Protein AF-A0AAD6HE87-F1 (afdb_monomer)

Secondary structure (DSSP, 8-state):
--SSSSTTTT----------B-TTS-B--STT-EEE--BTTB--EEE-TT-SBPTT-BGGG-SBPPEE-TTSPEEEEEEEE-TTS-EEEEEEEEE--EESSS-TT-TTTS---EETTEE--S-S--GGGTS--

pLDDT: mean 72.86, std 18.5, range [28.83, 95.94]

Radius of gyration: 19.54 Å; Cα contacts (8 Å, |Δi|>4): 268; chains: 1; bounding box: 34×71×53 Å

Structure (mmCIF, N/CA/C/O backbone):
data_AF-A0AAD6HE87-F1
#
_entry.id   AF-A0AAD6HE87-F1
#
loop_
_atom_site.group_PDB
_atom_site.id
_atom_site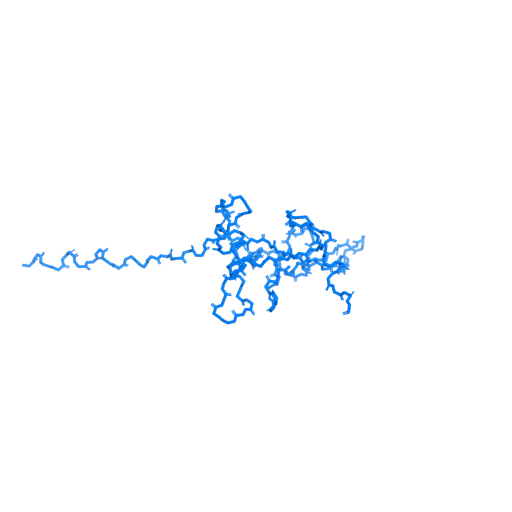.type_symbol
_atom_site.label_atom_id
_atom_site.label_alt_id
_atom_site.label_comp_id
_atom_site.label_asym_id
_atom_site.label_entity_id
_atom_site.label_seq_id
_atom_site.pdbx_PDB_ins_code
_atom_site.Cartn_x
_atom_site.Cartn_y
_atom_site.Cartn_z
_atom_site.occupancy
_atom_site.B_iso_or_equiv
_atom_site.auth_seq_id
_atom_site.auth_comp_id
_atom_site.auth_asym_id
_atom_site.auth_atom_id
_atom_site.pdbx_PDB_model_num
ATOM 1 N N . MET A 1 1 ? -10.270 -49.268 27.286 1.00 53.41 1 MET A N 1
ATOM 2 C CA . MET A 1 1 ? -9.331 -48.767 26.256 1.00 53.41 1 MET A CA 1
ATOM 3 C C . MET A 1 1 ? -10.066 -47.960 25.169 1.00 53.41 1 MET A C 1
ATOM 5 O O . MET A 1 1 ? -9.792 -48.133 23.995 1.00 53.41 1 MET A O 1
ATOM 9 N N . PHE A 1 2 ? -11.006 -47.082 25.554 1.00 51.22 2 PHE A N 1
ATOM 10 C CA . PHE A 1 2 ? -11.860 -46.299 24.632 1.00 51.22 2 PHE A CA 1
ATOM 11 C C . PHE A 1 2 ? -11.914 -44.797 24.983 1.00 51.22 2 PHE A C 1
ATOM 13 O O . PHE A 1 2 ? -12.639 -44.040 24.355 1.00 51.22 2 PHE A O 1
ATOM 20 N N . ALA A 1 3 ? -11.148 -44.349 25.985 1.00 52.16 3 ALA A N 1
ATOM 21 C CA . ALA A 1 3 ? -11.187 -42.964 26.465 1.00 52.16 3 ALA A CA 1
ATOM 22 C C . ALA A 1 3 ? -10.205 -42.022 25.737 1.00 52.16 3 ALA A C 1
ATOM 24 O O . ALA A 1 3 ? -10.271 -40.813 25.920 1.00 52.16 3 ALA A O 1
ATOM 25 N N . LEU A 1 4 ? -9.298 -42.556 24.909 1.00 51.91 4 LEU A N 1
ATOM 26 C CA . LEU A 1 4 ? -8.223 -41.776 24.275 1.00 51.91 4 LEU A CA 1
ATOM 27 C C . LEU A 1 4 ? -8.584 -41.202 22.894 1.00 51.91 4 LEU A C 1
ATOM 29 O O . LEU A 1 4 ? -7.866 -40.345 22.397 1.00 51.91 4 LEU A O 1
ATOM 33 N N . LEU A 1 5 ? -9.693 -41.632 22.282 1.00 51.06 5 LEU A N 1
ATOM 34 C CA . LEU A 1 5 ? -10.089 -41.207 20.929 1.00 51.06 5 LEU A CA 1
ATOM 35 C C . LEU A 1 5 ? -10.904 -39.904 20.890 1.00 51.06 5 LEU A C 1
ATOM 37 O O . LEU A 1 5 ? -11.066 -39.320 19.824 1.00 51.06 5 LEU A O 1
ATOM 41 N N . VAL A 1 6 ? -11.405 -39.428 22.033 1.00 54.53 6 VAL A N 1
ATOM 42 C CA . VAL A 1 6 ? -12.276 -38.237 22.089 1.00 54.53 6 VAL A CA 1
ATOM 43 C C . VAL A 1 6 ? -11.470 -36.936 22.246 1.00 54.53 6 VAL A C 1
ATOM 45 O O . VAL A 1 6 ? -11.971 -35.856 21.954 1.00 54.53 6 VAL A O 1
ATOM 48 N N . LEU A 1 7 ? -10.195 -37.017 22.650 1.00 50.62 7 LEU A N 1
ATOM 49 C CA . LEU A 1 7 ? -9.374 -35.835 22.954 1.00 50.62 7 LEU A CA 1
ATOM 50 C C . LEU A 1 7 ? -8.669 -35.224 21.724 1.00 50.62 7 LEU A C 1
ATOM 52 O O . LEU A 1 7 ? -8.056 -34.167 21.828 1.00 50.62 7 LEU A O 1
ATOM 56 N N . SER A 1 8 ? -8.753 -35.856 20.551 1.00 55.97 8 SER A N 1
ATOM 57 C CA . SER A 1 8 ? -8.013 -35.428 19.350 1.00 55.97 8 SER A CA 1
ATOM 58 C C . SER A 1 8 ? -8.726 -34.360 18.509 1.00 55.97 8 SER A C 1
ATOM 60 O O . SER A 1 8 ? -8.119 -33.801 17.603 1.00 55.97 8 SER A O 1
ATOM 62 N N . VAL A 1 9 ? -10.002 -34.061 18.783 1.00 56.38 9 VAL A N 1
ATOM 63 C CA . VAL A 1 9 ? -10.840 -33.199 17.919 1.00 56.38 9 VAL A CA 1
ATOM 64 C C . VAL A 1 9 ? -10.784 -31.709 18.311 1.00 56.38 9 VAL A C 1
ATOM 66 O O . VAL A 1 9 ? -11.269 -30.859 17.574 1.00 56.38 9 VAL A O 1
ATOM 69 N N . LEU A 1 10 ? -10.144 -31.346 19.430 1.00 56.41 10 LEU A N 1
ATOM 70 C CA . LEU A 1 10 ? -10.141 -29.965 19.953 1.00 56.41 10 LEU A CA 1
ATOM 71 C C . LEU A 1 10 ? -8.907 -29.119 19.581 1.00 56.41 10 LEU A C 1
ATOM 73 O O . LEU A 1 10 ? -8.773 -27.997 20.060 1.00 56.41 10 LEU A O 1
ATOM 77 N N . LEU A 1 11 ? -8.020 -29.609 18.711 1.00 56.56 11 LEU A N 1
ATOM 78 C CA . LEU A 1 11 ? -6.821 -28.880 18.267 1.00 56.56 11 LEU A CA 1
ATOM 79 C C . LEU A 1 11 ? -6.923 -28.425 16.806 1.00 56.56 11 LEU A C 1
ATOM 81 O O . LEU A 1 11 ? -5.957 -28.518 16.053 1.00 56.56 11 LEU A O 1
ATOM 85 N N . PHE A 1 12 ? -8.081 -27.913 16.390 1.00 56.00 12 PHE A N 1
ATOM 86 C CA . PHE A 1 12 ? -8.126 -27.070 15.198 1.00 56.00 12 PHE A CA 1
ATOM 87 C C . PHE A 1 12 ? -7.726 -25.660 15.632 1.00 56.00 12 PHE A C 1
ATOM 89 O O . PHE A 1 12 ? -8.543 -24.985 16.263 1.00 56.00 12 PHE A O 1
ATOM 96 N N . PRO A 1 13 ? -6.491 -25.188 15.357 1.00 53.78 13 PRO A N 1
ATOM 97 C CA . PRO A 1 13 ? -6.191 -23.782 15.549 1.00 53.78 13 PRO A CA 1
ATOM 98 C C . PRO A 1 13 ? -7.186 -23.014 14.684 1.00 53.78 13 PRO A C 1
ATOM 100 O O . PRO A 1 13 ? -7.183 -23.160 13.459 1.00 53.78 13 PRO A O 1
ATOM 103 N N . ALA A 1 14 ? -8.068 -22.242 15.323 1.00 53.06 14 ALA A N 1
ATOM 104 C CA . ALA A 1 14 ? -8.883 -21.268 14.627 1.00 53.06 14 ALA A CA 1
ATOM 105 C C . ALA A 1 14 ? -7.897 -20.368 13.888 1.00 53.06 14 ALA A C 1
ATOM 107 O O . ALA A 1 14 ? -7.201 -19.552 14.498 1.00 53.06 14 ALA A O 1
ATOM 108 N N . ARG A 1 15 ? -7.754 -20.581 12.578 1.00 47.34 15 ARG A N 1
ATOM 109 C CA . ARG A 1 15 ? -7.004 -19.662 11.742 1.00 47.34 15 ARG A CA 1
ATOM 110 C C . ARG A 1 15 ? -7.827 -18.389 11.761 1.00 47.34 15 ARG A C 1
ATOM 112 O O . ARG A 1 15 ? -8.787 -18.266 11.011 1.00 47.34 15 ARG A O 1
ATOM 119 N N . ILE A 1 16 ? -7.475 -17.466 12.654 1.00 52.81 16 ILE A N 1
ATOM 120 C CA . ILE A 1 16 ? -7.888 -16.074 12.548 1.00 52.81 16 ILE A CA 1
ATOM 121 C C . ILE A 1 16 ? -7.154 -15.557 11.312 1.00 52.81 16 ILE A C 1
ATOM 123 O O . ILE A 1 16 ? -6.098 -14.931 11.395 1.00 52.81 16 ILE A O 1
ATOM 127 N N . LEU A 1 17 ? -7.670 -15.915 10.136 1.00 56.16 17 LEU A N 1
ATOM 128 C CA . LEU A 1 17 ? -7.401 -15.191 8.916 1.00 56.16 17 LEU A CA 1
ATOM 129 C C . LEU A 1 17 ? -8.005 -13.823 9.166 1.00 56.16 17 LEU A C 1
ATOM 131 O O . LEU A 1 17 ? -9.210 -13.623 9.102 1.00 56.16 17 LEU A O 1
ATOM 135 N N . ALA A 1 18 ? -7.134 -12.933 9.610 1.00 60.28 18 ALA A N 1
ATOM 136 C CA . ALA A 1 18 ? -7.089 -11.560 9.180 1.00 60.28 18 ALA A CA 1
ATOM 137 C C . ALA A 1 18 ? -7.920 -11.283 7.921 1.00 60.28 18 ALA A C 1
ATOM 139 O O . ALA A 1 18 ? -7.391 -11.336 6.813 1.00 60.28 18 ALA A O 1
ATOM 140 N N . ALA A 1 19 ? -9.213 -11.032 8.091 1.00 79.31 19 ALA A N 1
ATOM 141 C CA . ALA A 1 19 ? -10.065 -10.618 6.998 1.00 79.31 19 ALA A CA 1
ATOM 142 C C . ALA A 1 19 ? -9.832 -9.123 6.794 1.00 79.31 19 ALA A C 1
ATOM 144 O O . ALA A 1 19 ? -9.941 -8.332 7.730 1.00 79.31 19 ALA A O 1
ATOM 145 N N . CYS A 1 20 ? -9.453 -8.759 5.579 1.00 87.19 20 CYS A N 1
ATOM 146 C CA . CYS A 1 20 ? -9.508 -7.380 5.132 1.00 87.19 20 CYS A CA 1
ATOM 147 C C . CYS A 1 20 ? -10.926 -7.127 4.620 1.00 87.19 20 CYS A C 1
ATOM 149 O O . CYS A 1 20 ? -11.561 -8.049 4.114 1.00 87.19 20 CYS A O 1
ATOM 151 N N . TYR A 1 21 ? -11.434 -5.912 4.757 1.00 87.19 21 TYR A N 1
ATOM 152 C CA . TYR A 1 21 ? -12.809 -5.573 4.423 1.00 87.19 21 TYR A CA 1
ATOM 153 C C . TYR A 1 21 ? -12.859 -4.368 3.501 1.00 87.19 21 TYR A C 1
ATOM 155 O O . TYR A 1 21 ? -12.174 -3.374 3.744 1.00 87.19 21 TYR A O 1
ATOM 163 N N . ASN A 1 22 ? -13.734 -4.465 2.504 1.00 85.19 22 ASN A N 1
ATOM 164 C CA . ASN A 1 22 ? -14.109 -3.412 1.572 1.00 85.19 22 ASN A CA 1
ATOM 165 C C . ASN A 1 22 ? -14.940 -2.309 2.240 1.00 85.19 22 ASN A C 1
ATOM 167 O O . ASN A 1 22 ? -15.564 -2.562 3.270 1.00 85.19 22 ASN A O 1
ATOM 171 N N . PRO A 1 23 ? -15.031 -1.105 1.633 1.00 80.69 23 PRO A N 1
ATOM 172 C CA . PRO A 1 23 ? -15.812 0.019 2.167 1.00 80.69 23 PRO A CA 1
ATOM 173 C C . PRO A 1 23 ? -17.297 -0.246 2.410 1.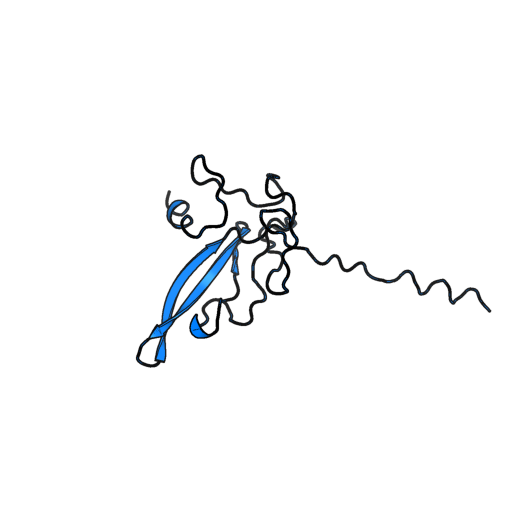00 80.69 23 PRO A C 1
ATOM 175 O O . PRO A 1 23 ? -17.946 0.508 3.128 1.00 80.69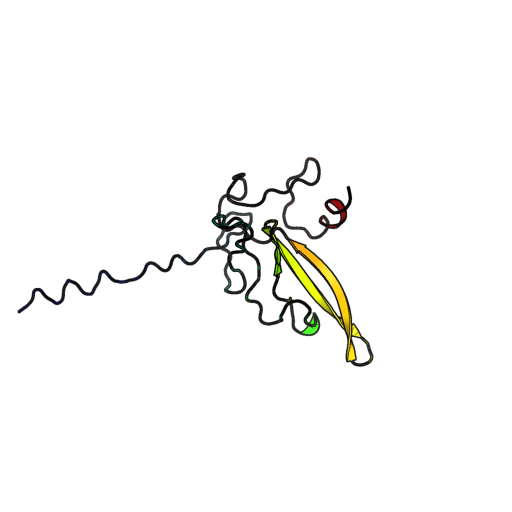 23 PRO A O 1
ATOM 178 N N . ASP A 1 24 ? -17.857 -1.265 1.766 1.00 79.12 24 ASP A N 1
ATOM 179 C CA . ASP A 1 24 ? -19.235 -1.715 1.967 1.00 79.12 24 ASP A CA 1
ATOM 180 C C . ASP A 1 24 ? -19.374 -2.737 3.111 1.00 79.12 24 ASP A C 1
ATOM 182 O O . ASP A 1 24 ? -20.471 -3.227 3.368 1.00 79.12 24 ASP A O 1
ATOM 186 N N . GLY A 1 25 ? -18.275 -3.051 3.803 1.00 79.50 25 GLY A N 1
ATOM 187 C CA . GLY A 1 25 ? -18.203 -4.034 4.877 1.00 79.50 25 GLY A CA 1
ATOM 188 C C . GLY A 1 25 ? -18.067 -5.479 4.395 1.00 79.50 25 GLY A C 1
ATOM 189 O O . GLY A 1 25 ? -17.991 -6.378 5.233 1.00 79.50 25 GLY A O 1
ATOM 190 N N . SER A 1 26 ? -18.023 -5.729 3.081 1.00 84.81 26 SER A N 1
ATOM 191 C CA . SER A 1 26 ? -17.776 -7.071 2.546 1.00 84.81 26 SER A CA 1
ATOM 192 C C . SER A 1 26 ? -16.331 -7.507 2.784 1.00 84.81 26 SER A C 1
ATOM 194 O O . SER A 1 26 ? -15.422 -6.681 2.876 1.00 84.81 26 SER A O 1
ATOM 196 N N . VAL A 1 27 ? -16.108 -8.816 2.898 1.00 87.50 27 VAL A N 1
ATOM 197 C CA . VAL A 1 27 ? -14.754 -9.375 2.992 1.00 87.50 27 VAL A CA 1
ATOM 198 C C . VAL A 1 27 ? -14.033 -9.140 1.666 1.00 87.50 27 VAL A C 1
ATOM 200 O O . VAL A 1 27 ? -14.603 -9.326 0.594 1.00 87.50 27 VAL A O 1
ATOM 203 N N . GLN A 1 28 ? -12.779 -8.710 1.743 1.00 86.81 28 GLN A N 1
ATOM 204 C CA . GLN A 1 28 ? -11.913 -8.592 0.587 1.00 86.81 28 GLN A CA 1
ATOM 205 C C . GLN A 1 28 ? -11.390 -9.974 0.210 1.00 86.81 28 GLN A C 1
ATOM 207 O O . GLN A 1 28 ? -10.523 -10.538 0.883 1.00 86.81 28 GLN A O 1
ATOM 212 N N . ASP A 1 29 ? -11.918 -10.495 -0.892 1.00 71.12 29 ASP A N 1
ATOM 213 C CA . ASP A 1 29 ? -11.518 -11.778 -1.446 1.00 71.12 29 ASP A CA 1
ATOM 214 C C . ASP A 1 29 ? -10.174 -11.639 -2.171 1.00 71.12 29 ASP A C 1
ATOM 216 O O . ASP A 1 29 ? -10.043 -10.940 -3.177 1.00 71.12 29 ASP A O 1
ATOM 220 N N . GLY A 1 30 ? -9.143 -12.304 -1.650 1.00 73.69 30 GLY A N 1
ATOM 221 C CA . GLY A 1 30 ? -7.846 -12.403 -2.313 1.00 73.69 30 GLY A CA 1
ATOM 222 C C . GLY A 1 30 ? -6.667 -12.455 -1.351 1.00 73.69 30 GLY A C 1
ATOM 223 O O . GLY A 1 30 ? -6.621 -11.774 -0.331 1.00 73.69 30 GLY A O 1
ATOM 224 N N . GLU A 1 31 ? -5.652 -13.244 -1.705 1.00 83.69 31 GLU A N 1
ATOM 225 C CA . GLU A 1 31 ? -4.456 -13.385 -0.872 1.00 83.69 31 GLU A CA 1
ATOM 226 C C . GLU A 1 31 ? -3.504 -12.190 -0.955 1.00 83.69 31 GLU A C 1
ATOM 228 O O . GLU A 1 31 ? -2.594 -12.107 -0.130 1.00 83.69 31 GLU A O 1
ATOM 233 N N . ALA A 1 32 ? -3.701 -11.285 -1.920 1.00 88.19 32 ALA A N 1
ATOM 234 C CA . ALA A 1 32 ? -2.859 -10.107 -2.116 1.00 88.19 32 ALA A CA 1
ATOM 235 C C . ALA A 1 32 ? -2.906 -9.162 -0.907 1.00 88.19 32 ALA A C 1
ATOM 237 O O . ALA A 1 32 ? -1.880 -8.606 -0.517 1.00 88.19 32 ALA A O 1
ATOM 238 N N . TYR A 1 33 ? -4.088 -9.015 -0.304 1.00 89.62 33 TYR A N 1
ATOM 239 C CA . TYR A 1 33 ? -4.334 -8.109 0.807 1.00 89.62 33 TYR A CA 1
ATOM 240 C C . TYR A 1 33 ? -3.924 -8.731 2.132 1.00 89.62 33 TYR A C 1
ATOM 242 O O . TYR A 1 33 ? -4.417 -9.790 2.519 1.00 89.62 33 TYR A O 1
ATOM 250 N N . LYS A 1 34 ? -3.008 -8.062 2.829 1.00 88.62 34 LYS A N 1
ATOM 251 C CA . LYS A 1 34 ? -2.494 -8.477 4.130 1.00 88.62 34 LYS A CA 1
ATOM 252 C C . LYS A 1 34 ? -2.541 -7.313 5.117 1.00 88.62 34 LYS A C 1
ATOM 254 O O . LYS A 1 34 ? -2.485 -6.155 4.702 1.00 88.62 34 LYS A O 1
ATOM 259 N N . PRO A 1 35 ? -2.611 -7.607 6.421 1.00 86.50 35 PRO A N 1
ATOM 260 C CA . PRO A 1 35 ? -2.652 -6.585 7.459 1.00 86.50 35 PRO A CA 1
ATOM 261 C C . PRO A 1 35 ? -1.401 -5.717 7.414 1.00 86.50 35 PRO A C 1
ATOM 263 O O . PRO A 1 35 ? -0.285 -6.233 7.404 1.00 86.50 35 PRO A O 1
ATOM 266 N N . CYS A 1 36 ? -1.602 -4.409 7.437 1.00 82.94 36 CYS A N 1
ATOM 267 C CA . CYS A 1 36 ? -0.557 -3.414 7.577 1.00 82.94 36 CYS A CA 1
ATOM 268 C C . CYS A 1 36 ? -0.538 -2.939 9.034 1.00 82.94 36 CYS A C 1
ATOM 270 O O . CYS A 1 36 ? -1.441 -2.237 9.492 1.00 82.94 36 CYS A O 1
ATOM 272 N N . ILE A 1 37 ? 0.476 -3.386 9.781 1.00 72.94 37 ILE A N 1
ATOM 273 C CA . ILE A 1 37 ? 0.702 -3.008 11.181 1.00 72.94 37 ILE A CA 1
ATOM 274 C C . ILE A 1 37 ? 1.701 -1.856 11.181 1.00 72.94 37 ILE A C 1
ATOM 276 O O . ILE A 1 37 ? 2.911 -2.060 11.205 1.00 72.94 37 ILE A O 1
ATOM 280 N N . ALA A 1 38 ? 1.176 -0.642 11.082 1.00 59.78 38 ALA A N 1
ATOM 281 C CA . ALA A 1 38 ? 1.976 0.577 11.038 1.00 59.78 38 ALA A CA 1
ATOM 282 C C . ALA A 1 38 ? 2.396 1.076 12.431 1.00 59.78 38 ALA A C 1
ATOM 284 O O . ALA A 1 38 ? 3.422 1.735 12.579 1.00 59.78 38 ALA A O 1
ATOM 285 N N . ILE A 1 39 ? 1.601 0.740 13.449 1.00 59.75 39 ILE A N 1
ATOM 286 C CA . ILE A 1 39 ? 1.828 1.063 14.857 1.00 59.75 39 ILE A CA 1
ATOM 287 C C . ILE A 1 39 ? 1.802 -0.263 15.613 1.00 59.75 39 ILE A C 1
ATOM 289 O O . ILE A 1 39 ? 0.879 -1.060 15.421 1.00 59.75 39 ILE A O 1
ATOM 293 N N . ASP A 1 40 ? 2.806 -0.511 16.454 1.00 55.47 40 ASP A N 1
ATOM 294 C CA . ASP A 1 40 ? 2.877 -1.741 17.241 1.00 55.47 40 ASP A CA 1
ATOM 295 C C . ASP A 1 40 ? 1.594 -1.916 18.075 1.00 55.47 40 ASP A C 1
ATOM 297 O O . ASP A 1 40 ? 1.151 -1.005 18.776 1.00 55.47 40 ASP A O 1
ATOM 301 N N . GLY A 1 41 ? 0.943 -3.068 17.923 1.00 54.44 41 GLY A N 1
ATOM 302 C CA . GLY A 1 41 ? -0.346 -3.369 18.551 1.00 54.44 41 GLY A CA 1
ATOM 303 C C . GLY A 1 41 ? -1.611 -2.845 17.848 1.00 54.44 41 GLY A C 1
ATOM 304 O O . GLY A 1 41 ? -2.701 -3.233 18.267 1.00 54.44 41 GLY A O 1
ATOM 305 N N . ALA A 1 42 ? -1.526 -2.051 16.770 1.00 61.91 42 ALA A N 1
ATOM 306 C CA . ALA A 1 42 ? -2.705 -1.545 16.052 1.00 61.91 42 ALA A CA 1
ATOM 307 C C . ALA A 1 42 ? -2.808 -2.109 14.624 1.00 61.91 42 ALA A C 1
ATOM 309 O O . ALA A 1 42 ? -2.014 -1.798 13.736 1.00 61.91 42 ALA A O 1
ATOM 310 N N . LYS A 1 43 ? -3.838 -2.932 14.390 1.00 64.06 43 LYS A N 1
ATOM 311 C CA . LYS A 1 43 ? -4.233 -3.405 13.055 1.00 64.06 43 LYS A CA 1
ATOM 312 C C . LYS A 1 43 ? -5.344 -2.507 12.533 1.00 64.06 43 LYS A C 1
ATOM 314 O O . LYS A 1 43 ? -6.507 -2.726 12.857 1.00 64.06 43 LYS A O 1
ATOM 319 N N . THR A 1 44 ? -4.983 -1.487 11.768 1.00 73.31 44 THR A N 1
ATOM 320 C CA . THR A 1 44 ? -5.957 -0.515 11.250 1.00 73.31 44 THR A CA 1
ATOM 321 C C . THR A 1 44 ? -6.265 -0.760 9.778 1.00 73.31 44 THR A C 1
ATOM 323 O O . THR A 1 44 ? -7.425 -0.741 9.369 1.00 73.31 44 THR A O 1
ATOM 326 N N . MET A 1 45 ? -5.236 -1.072 8.985 1.00 83.50 45 MET A N 1
ATOM 327 C CA . MET A 1 45 ? -5.354 -1.228 7.539 1.00 83.50 45 MET A CA 1
ATOM 328 C C . MET A 1 45 ? -4.873 -2.587 7.040 1.00 83.50 45 MET A C 1
ATOM 330 O O . MET A 1 45 ? -4.176 -3.343 7.716 1.00 83.50 45 MET A O 1
ATOM 334 N N . CYS A 1 46 ? -5.222 -2.856 5.796 1.00 88.56 46 CYS A N 1
ATOM 335 C CA . CYS A 1 46 ? -4.721 -3.905 4.949 1.00 88.56 46 CYS A CA 1
ATOM 336 C C . CYS A 1 46 ? -4.226 -3.285 3.643 1.00 88.56 46 CYS A C 1
ATOM 338 O O . CYS A 1 46 ? -4.936 -2.499 3.018 1.00 88.56 46 CYS A O 1
ATOM 340 N N . CYS A 1 47 ? -3.035 -3.695 3.226 1.00 90.19 47 CYS A N 1
ATOM 341 C CA . CYS A 1 47 ? -2.404 -3.287 1.975 1.00 90.19 47 CYS A CA 1
ATOM 342 C C . CYS A 1 47 ? -2.203 -4.507 1.084 1.00 90.19 47 CYS A C 1
ATOM 344 O O . CYS A 1 47 ? -2.182 -5.641 1.577 1.00 90.19 47 CYS A O 1
ATOM 346 N N . ALA A 1 48 ? -2.007 -4.311 -0.214 1.00 92.50 48 ALA A N 1
ATOM 347 C CA . ALA A 1 48 ? -1.752 -5.407 -1.134 1.00 92.50 48 ALA A CA 1
ATOM 348 C C . ALA A 1 48 ? -0.279 -5.858 -1.095 1.00 92.50 48 ALA A C 1
ATOM 350 O O . ALA A 1 48 ? 0.464 -5.748 -2.070 1.00 92.50 48 ALA A O 1
ATOM 351 N N . LEU A 1 49 ? 0.151 -6.357 0.065 1.00 92.06 49 LEU A N 1
ATOM 352 C CA . LEU A 1 49 ? 1.543 -6.716 0.359 1.00 92.06 49 LEU A CA 1
ATOM 353 C C . LEU A 1 49 ? 2.008 -8.001 -0.341 1.00 92.06 49 LEU A C 1
ATOM 355 O O . LEU A 1 49 ? 3.203 -8.252 -0.423 1.00 92.06 49 LEU A O 1
ATOM 359 N N . ASN A 1 50 ? 1.078 -8.838 -0.804 1.00 93.62 50 ASN A N 1
ATOM 360 C CA . ASN A 1 50 ? 1.371 -10.168 -1.344 1.00 93.62 50 ASN A CA 1
ATOM 361 C C . ASN A 1 50 ? 1.076 -10.268 -2.852 1.00 93.62 50 ASN A C 1
ATOM 363 O O . ASN A 1 50 ? 0.669 -11.320 -3.345 1.00 93.62 50 ASN A O 1
ATOM 367 N N . ARG A 1 51 ? 1.212 -9.160 -3.591 1.00 93.50 51 ARG A N 1
ATOM 368 C CA . ARG A 1 51 ? 1.227 -9.194 -5.063 1.00 93.50 51 ARG A CA 1
ATOM 369 C C . ARG A 1 51 ? 2.572 -9.749 -5.544 1.00 93.50 51 ARG A C 1
ATOM 371 O O . ARG A 1 51 ? 3.594 -9.570 -4.890 1.00 93.50 51 ARG A O 1
ATOM 378 N N . THR A 1 52 ? 2.565 -10.430 -6.686 1.00 95.88 52 THR A N 1
ATOM 379 C CA . THR A 1 52 ? 3.758 -11.091 -7.242 1.00 95.88 52 THR A CA 1
ATOM 380 C C . THR A 1 52 ? 4.760 -10.115 -7.844 1.00 95.88 52 THR A C 1
ATOM 382 O O . THR A 1 52 ? 5.957 -10.382 -7.808 1.00 95.88 52 THR A O 1
ATOM 385 N N . ASN A 1 53 ? 4.284 -8.996 -8.391 1.00 95.94 53 ASN A N 1
ATOM 386 C CA . ASN A 1 53 ? 5.143 -7.921 -8.861 1.00 95.94 53 ASN A CA 1
ATOM 387 C C . ASN A 1 53 ? 5.625 -7.116 -7.640 1.00 95.94 53 ASN A C 1
ATOM 389 O O . ASN A 1 53 ? 4.781 -6.564 -6.937 1.00 95.94 53 ASN A O 1
ATOM 393 N N . PRO A 1 54 ? 6.924 -7.067 -7.310 1.00 95.81 54 PRO A N 1
ATOM 394 C CA . PRO A 1 54 ? 7.405 -6.350 -6.130 1.00 95.81 54 PRO A CA 1
ATOM 395 C C . PRO A 1 54 ? 7.226 -4.828 -6.257 1.00 95.81 54 PRO A C 1
ATOM 397 O O . PRO A 1 54 ? 7.080 -4.290 -7.353 1.00 95.81 54 PRO A O 1
ATOM 400 N N . SER A 1 55 ? 7.271 -4.109 -5.130 1.00 94.62 55 SER A N 1
ATOM 401 C CA . SER A 1 55 ? 7.297 -2.637 -5.123 1.00 94.62 55 SER A CA 1
ATOM 402 C C . SER A 1 55 ? 8.427 -2.107 -6.014 1.00 94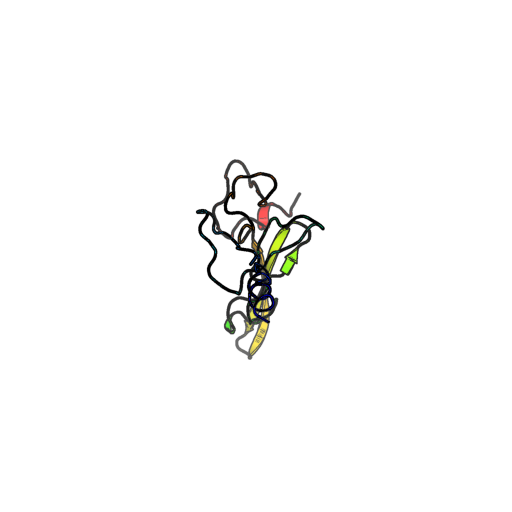.62 55 SER A C 1
ATOM 404 O O . SER A 1 55 ? 9.576 -2.523 -5.871 1.00 94.62 55 SER A O 1
ATOM 406 N N . GLY A 1 56 ? 8.112 -1.165 -6.904 1.00 92.88 56 GLY A N 1
ATOM 407 C CA . GLY A 1 56 ? 9.052 -0.612 -7.885 1.00 92.88 56 GLY A CA 1
ATOM 408 C C . GLY A 1 56 ? 9.269 -1.484 -9.126 1.00 92.88 56 GLY A C 1
ATOM 409 O O . GLY A 1 56 ? 10.116 -1.149 -9.949 1.00 92.88 56 GLY A O 1
ATOM 410 N N . GLY A 1 57 ? 8.531 -2.586 -9.275 1.00 94.06 57 GLY A N 1
ATOM 411 C CA . GLY A 1 57 ? 8.526 -3.376 -10.502 1.00 94.06 57 GLY A CA 1
ATOM 412 C C . GLY A 1 57 ? 7.796 -2.691 -11.662 1.00 94.06 57 GLY A C 1
ATOM 413 O O . GLY A 1 57 ? 7.215 -1.609 -11.516 1.00 94.06 57 GLY A O 1
ATOM 414 N N . LEU A 1 58 ? 7.854 -3.319 -12.836 1.00 92.94 58 LEU A N 1
ATOM 415 C CA . LEU A 1 58 ? 7.294 -2.763 -14.066 1.00 92.94 58 LEU A CA 1
ATOM 416 C C . LEU A 1 58 ? 5.772 -2.894 -14.079 1.00 92.94 58 LEU A C 1
ATOM 418 O O . LEU A 1 58 ? 5.241 -3.961 -13.784 1.00 92.94 58 LEU A O 1
ATOM 422 N N . LEU A 1 59 ? 5.058 -1.846 -14.491 1.00 87.75 59 LEU A N 1
ATOM 423 C CA . LEU A 1 59 ? 3.599 -1.882 -14.639 1.00 87.75 59 LEU A CA 1
ATOM 424 C C . LEU A 1 59 ? 3.144 -2.961 -15.636 1.00 87.75 59 LEU A C 1
ATOM 426 O O . LEU A 1 59 ? 2.054 -3.513 -15.491 1.00 87.75 59 LEU A O 1
ATOM 430 N N . SER A 1 60 ? 3.978 -3.286 -16.629 1.00 90.38 60 SER A N 1
ATOM 431 C CA . SER A 1 60 ? 3.722 -4.368 -17.586 1.00 90.38 60 SER A CA 1
ATOM 432 C C . SER A 1 60 ? 3.625 -5.748 -16.928 1.00 90.38 60 SER A C 1
ATOM 434 O O . SER A 1 60 ? 2.933 -6.612 -17.459 1.00 90.38 60 SER A O 1
ATOM 436 N N . ASP A 1 61 ? 4.242 -5.937 -15.756 1.00 92.31 61 ASP A N 1
ATOM 437 C CA . ASP A 1 61 ? 4.168 -7.171 -14.960 1.00 92.31 61 ASP A CA 1
ATOM 438 C C . ASP A 1 61 ? 2.957 -7.174 -14.000 1.00 92.31 61 ASP A C 1
ATOM 440 O O . ASP A 1 61 ? 2.781 -8.086 -13.188 1.00 92.31 61 ASP A O 1
ATOM 444 N N . GLY A 1 62 ? 2.101 -6.150 -14.090 1.00 90.94 62 GLY A N 1
ATOM 445 C CA . GLY A 1 62 ? 0.907 -5.953 -13.275 1.00 90.94 62 GLY A CA 1
ATOM 446 C C . GLY A 1 62 ? 1.103 -4.944 -12.143 1.00 90.94 62 GLY A C 1
ATOM 447 O O . GLY A 1 62 ? 2.119 -4.261 -12.050 1.00 90.94 62 GLY A O 1
ATOM 448 N N . TRP A 1 63 ? 0.117 -4.840 -11.251 1.00 88.75 63 TRP A N 1
ATOM 449 C CA . TRP A 1 63 ? 0.214 -3.963 -10.081 1.00 88.75 63 TRP A CA 1
ATOM 450 C C . TRP A 1 63 ? 1.298 -4.442 -9.119 1.00 88.75 63 TRP A C 1
ATOM 452 O O . TRP A 1 63 ? 1.329 -5.618 -8.750 1.00 88.75 63 TRP A O 1
ATOM 462 N N . THR A 1 64 ? 2.143 -3.519 -8.673 1.00 93.62 64 THR A N 1
ATOM 463 C CA . THR A 1 64 ? 3.207 -3.810 -7.712 1.00 93.62 64 THR A CA 1
ATOM 464 C C . THR A 1 64 ? 2.644 -4.042 -6.310 1.00 93.62 64 THR A C 1
ATOM 466 O O . THR A 1 64 ? 1.548 -3.583 -5.974 1.00 93.62 64 THR A O 1
ATOM 469 N N . ALA A 1 65 ? 3.373 -4.784 -5.484 1.00 95.38 65 ALA A N 1
ATOM 470 C CA . ALA A 1 65 ? 3.086 -4.966 -4.073 1.00 95.38 65 ALA A CA 1
ATOM 471 C C . ALA A 1 65 ? 3.264 -3.642 -3.331 1.00 95.38 65 ALA A C 1
ATOM 473 O O . ALA A 1 65 ? 4.212 -2.898 -3.587 1.00 95.38 65 ALA A O 1
ATOM 474 N N . ASP A 1 66 ? 2.354 -3.363 -2.404 1.00 93.62 66 ASP A N 1
ATOM 475 C CA . ASP A 1 66 ? 2.415 -2.132 -1.626 1.00 93.62 66 ASP A CA 1
ATOM 476 C C . ASP A 1 66 ? 3.478 -2.210 -0.522 1.00 93.62 66 ASP A C 1
ATOM 478 O O . ASP A 1 66 ? 3.803 -3.279 -0.001 1.00 93.62 66 ASP A O 1
ATOM 482 N N . LEU A 1 67 ? 3.951 -1.045 -0.094 1.00 91.50 67 LEU A N 1
ATOM 483 C CA . LEU A 1 67 ? 4.694 -0.849 1.142 1.00 91.50 67 LEU A CA 1
ATOM 484 C C . LEU A 1 67 ? 3.735 -0.376 2.238 1.00 91.50 67 LEU A C 1
ATOM 486 O O . LEU A 1 67 ? 2.959 0.558 2.042 1.00 91.50 67 LEU A O 1
ATOM 490 N N . CYS A 1 68 ? 3.807 -1.006 3.408 1.00 87.81 68 CYS A N 1
ATOM 491 C CA . CYS A 1 68 ? 3.084 -0.564 4.598 1.00 87.81 68 CYS A CA 1
ATOM 492 C C . CYS A 1 68 ? 3.877 0.553 5.289 1.00 87.81 68 CYS A C 1
ATOM 494 O O . CYS A 1 68 ? 4.986 0.318 5.773 1.00 87.81 68 CYS A O 1
ATOM 496 N N . LEU A 1 69 ? 3.329 1.767 5.321 1.00 84.62 69 LEU A N 1
ATOM 497 C CA . LEU A 1 69 ? 3.974 2.920 5.949 1.00 84.62 69 LEU A CA 1
ATOM 498 C C . LEU A 1 69 ? 3.617 3.027 7.432 1.00 84.62 69 LEU A C 1
ATOM 500 O O . LEU A 1 69 ? 2.524 2.653 7.844 1.00 84.62 69 LEU A O 1
ATOM 504 N N . GLY A 1 70 ? 4.498 3.640 8.230 1.00 78.50 70 GLY A N 1
ATOM 505 C CA . GLY A 1 70 ? 4.295 3.835 9.676 1.00 78.50 70 GLY A CA 1
ATOM 506 C C . GLY A 1 70 ? 3.096 4.717 10.061 1.00 78.50 70 GLY A C 1
ATOM 507 O O . GLY A 1 70 ? 2.685 4.728 11.215 1.00 78.50 70 GLY A O 1
ATOM 508 N N . ASN A 1 71 ? 2.490 5.427 9.106 1.00 73.25 71 ASN A N 1
ATOM 509 C CA . ASN A 1 71 ? 1.246 6.180 9.305 1.00 73.25 71 ASN A CA 1
ATOM 510 C C . ASN A 1 71 ? -0.024 5.382 8.943 1.00 73.25 71 ASN A C 1
ATOM 512 O O . ASN A 1 71 ? -1.122 5.932 8.995 1.00 73.25 71 ASN A O 1
ATOM 516 N N . GLY A 1 72 ? 0.107 4.111 8.555 1.00 76.50 72 GLY A N 1
ATOM 517 C CA . GLY A 1 72 ? -1.010 3.246 8.173 1.00 76.50 72 GLY A CA 1
ATOM 518 C C . GLY A 1 72 ? -1.404 3.318 6.700 1.00 76.50 72 GLY A C 1
ATOM 519 O O . GLY A 1 72 ? -2.306 2.588 6.302 1.00 76.50 72 GLY A O 1
ATOM 520 N N . LEU A 1 73 ? -0.758 4.156 5.882 1.00 81.50 73 LEU A N 1
ATOM 521 C CA . LEU A 1 73 ? -1.015 4.197 4.440 1.00 81.50 73 LEU A CA 1
ATOM 522 C C . LEU A 1 73 ? -0.266 3.084 3.700 1.00 81.50 73 LEU A C 1
ATOM 524 O O . LEU A 1 73 ? 0.838 2.688 4.076 1.00 81.50 73 LEU A O 1
ATOM 528 N N . CYS A 1 74 ? -0.856 2.635 2.598 1.00 87.31 74 CYS A N 1
ATOM 529 C CA . CYS A 1 74 ? -0.228 1.733 1.644 1.00 87.31 74 CYS A CA 1
ATOM 530 C C . CYS A 1 74 ? 0.418 2.568 0.542 1.00 87.31 74 CYS A C 1
ATOM 532 O O . CYS A 1 74 ? -0.275 3.347 -0.105 1.00 87.31 74 CYS A O 1
ATOM 534 N N . GLN A 1 75 ? 1.717 2.430 0.311 1.00 90.19 75 GLN A N 1
ATOM 535 C CA . GLN A 1 75 ? 2.398 3.086 -0.801 1.00 90.19 75 GLN A CA 1
ATOM 536 C C . GLN A 1 75 ? 2.595 2.094 -1.943 1.00 90.19 75 GLN A C 1
ATOM 538 O O . GLN A 1 75 ? 3.207 1.052 -1.746 1.00 90.19 75 GLN A O 1
ATOM 543 N N . ASN A 1 76 ? 2.143 2.440 -3.141 1.00 89.31 76 ASN A N 1
ATOM 544 C CA . ASN A 1 76 ? 2.415 1.679 -4.351 1.00 89.31 76 ASN A CA 1
ATOM 545 C C . ASN A 1 76 ? 3.467 2.416 -5.185 1.00 89.31 76 ASN A C 1
ATOM 547 O O . ASN A 1 76 ? 3.254 3.572 -5.554 1.00 89.31 76 ASN A O 1
ATOM 551 N N . VAL A 1 77 ? 4.603 1.773 -5.451 1.00 91.31 77 VAL A N 1
ATOM 552 C CA . VAL A 1 77 ? 5.682 2.319 -6.291 1.00 91.31 77 VAL A CA 1
ATOM 553 C C . VAL A 1 77 ? 5.725 1.519 -7.581 1.00 91.31 77 VAL A C 1
ATOM 555 O O . VAL A 1 77 ? 5.742 0.289 -7.520 1.00 91.31 77 VAL A O 1
ATOM 558 N N . VAL A 1 78 ? 5.749 2.188 -8.731 1.00 89.69 78 VAL A N 1
ATOM 559 C CA . VAL A 1 78 ? 5.696 1.517 -10.033 1.00 89.69 78 VAL A CA 1
ATOM 560 C C . VAL A 1 78 ? 6.640 2.158 -11.045 1.00 89.69 78 VAL A C 1
ATOM 562 O O . VAL A 1 78 ? 6.803 3.381 -11.087 1.00 89.69 78 VAL A O 1
ATOM 565 N N . ASN A 1 79 ? 7.250 1.310 -11.868 1.00 91.12 79 ASN A N 1
ATOM 566 C CA . ASN A 1 79 ? 8.114 1.701 -12.971 1.00 91.12 79 ASN A CA 1
ATOM 567 C C . ASN A 1 79 ? 7.455 1.385 -14.322 1.00 91.12 79 ASN A C 1
ATOM 569 O O . ASN A 1 79 ? 6.616 0.494 -14.433 1.00 91.12 79 ASN A O 1
ATOM 573 N N . GLY A 1 80 ? 7.820 2.136 -15.352 1.00 90.12 80 GLY A N 1
ATOM 574 C CA . GLY A 1 80 ? 7.458 1.904 -16.744 1.00 90.12 80 GLY A CA 1
ATOM 575 C C . GLY A 1 80 ? 8.658 1.407 -17.538 1.00 90.12 80 GLY A C 1
ATOM 576 O O . GLY A 1 80 ? 9.784 1.403 -17.038 1.00 90.12 80 GLY A O 1
ATOM 577 N N . THR A 1 81 ? 8.400 1.009 -18.778 1.00 92.62 81 THR A N 1
ATOM 578 C CA . THR A 1 81 ? 9.429 0.606 -19.740 1.00 92.62 81 THR A CA 1
ATOM 579 C C . THR A 1 81 ? 9.473 1.630 -20.863 1.00 92.62 81 THR A C 1
ATOM 581 O O . THR A 1 81 ? 8.419 1.980 -21.396 1.00 92.62 81 THR A O 1
ATOM 584 N N . ASP A 1 82 ? 10.655 2.154 -21.170 1.00 89.50 82 ASP A N 1
ATOM 585 C CA . ASP A 1 82 ? 10.856 3.051 -22.307 1.00 89.50 82 ASP A CA 1
ATOM 586 C C . ASP A 1 82 ? 10.921 2.274 -23.635 1.00 89.50 82 ASP A C 1
ATOM 588 O O . ASP A 1 82 ? 10.918 1.039 -23.660 1.00 89.50 82 ASP A O 1
ATOM 592 N N . ASP A 1 83 ? 10.969 3.003 -24.751 1.00 90.38 83 ASP A N 1
ATOM 593 C CA . ASP A 1 83 ? 10.996 2.416 -26.097 1.00 90.38 83 ASP A CA 1
ATOM 594 C C . ASP A 1 83 ? 12.267 1.581 -26.370 1.00 90.38 83 ASP A C 1
ATOM 596 O O . ASP A 1 83 ? 12.261 0.726 -27.258 1.00 90.38 83 ASP A O 1
ATOM 600 N N . ASP A 1 84 ? 13.334 1.780 -25.586 1.00 91.19 84 ASP A N 1
ATOM 601 C CA . ASP A 1 84 ? 14.613 1.068 -25.687 1.00 91.19 84 ASP A CA 1
ATOM 602 C C . ASP A 1 84 ? 14.689 -0.154 -24.741 1.00 91.19 84 ASP A C 1
ATOM 604 O O . ASP A 1 84 ? 15.699 -0.865 -24.702 1.00 91.19 84 ASP A O 1
ATOM 608 N N . GLY A 1 85 ? 13.622 -0.434 -23.982 1.00 86.19 85 GLY A N 1
ATOM 609 C CA . GLY A 1 85 ? 13.555 -1.530 -23.009 1.00 86.19 85 GLY A CA 1
ATOM 610 C C . GLY A 1 85 ? 14.162 -1.203 -21.638 1.00 86.19 85 GLY A C 1
ATOM 611 O O . GLY A 1 85 ? 14.284 -2.093 -20.792 1.00 86.19 85 GLY A O 1
ATOM 612 N N . GLY A 1 86 ? 14.543 0.051 -21.399 1.00 88.25 86 GLY A N 1
ATOM 613 C CA . GLY A 1 86 ? 14.970 0.567 -20.104 1.00 88.25 86 GLY A CA 1
ATOM 614 C C . GLY A 1 86 ? 13.798 0.770 -19.142 1.00 88.25 86 GLY A C 1
ATOM 615 O O . GLY A 1 86 ? 12.654 0.965 -19.543 1.00 88.25 86 GLY A O 1
ATOM 616 N N . SER A 1 87 ? 14.069 0.706 -17.835 1.00 88.56 87 SER A N 1
ATOM 617 C CA . SER A 1 87 ? 13.071 0.971 -16.790 1.00 88.56 87 SER A CA 1
ATOM 618 C C . SER A 1 87 ? 13.155 2.425 -16.328 1.00 88.56 87 SER A C 1
ATOM 620 O O . SER A 1 87 ? 14.240 2.898 -15.990 1.00 88.56 87 SER A O 1
ATOM 622 N N . TYR A 1 88 ? 12.013 3.098 -16.178 1.00 86.81 88 TYR A N 1
ATOM 623 C CA . TYR A 1 88 ? 11.926 4.447 -15.604 1.00 86.81 88 TYR A CA 1
ATOM 624 C C . TYR A 1 88 ? 10.847 4.536 -14.520 1.00 86.81 88 TYR A C 1
ATOM 626 O O . TYR A 1 88 ? 9.873 3.791 -14.539 1.00 86.81 88 TYR A O 1
ATOM 634 N N . ALA A 1 89 ? 11.002 5.436 -13.548 1.00 87.19 89 ALA A N 1
ATOM 635 C CA . ALA A 1 89 ? 10.014 5.599 -12.481 1.00 87.19 89 ALA A CA 1
ATOM 636 C C . ALA A 1 89 ? 8.746 6.287 -13.011 1.00 87.19 89 ALA A C 1
ATOM 638 O O . ALA A 1 89 ? 8.820 7.403 -13.523 1.00 87.19 89 ALA A O 1
ATOM 639 N N . LEU A 1 90 ? 7.582 5.649 -12.855 1.00 83.75 90 LEU A N 1
ATOM 640 C CA . LEU A 1 90 ? 6.284 6.276 -13.145 1.00 83.75 90 LEU A CA 1
ATOM 641 C C . LEU A 1 90 ? 5.782 7.092 -11.951 1.00 83.75 90 LEU A C 1
ATOM 643 O O . LEU A 1 90 ? 5.084 8.088 -12.128 1.00 83.75 90 LEU A O 1
ATOM 647 N N . GLY A 1 91 ? 6.161 6.688 -10.739 1.00 81.25 91 GLY A N 1
ATOM 648 C CA . GLY A 1 91 ? 5.904 7.434 -9.515 1.00 81.25 91 GLY A CA 1
ATOM 649 C C . GLY A 1 91 ? 5.442 6.550 -8.365 1.00 81.25 91 GLY A C 1
ATOM 650 O O . GLY A 1 91 ? 5.433 5.319 -8.448 1.00 81.25 91 GLY A O 1
ATOM 651 N N . SER A 1 92 ? 5.044 7.220 -7.284 1.00 85.69 92 SER A N 1
ATOM 652 C CA . SER A 1 92 ? 4.477 6.587 -6.098 1.00 85.69 92 SER A CA 1
ATOM 653 C C . SER A 1 92 ? 3.073 7.110 -5.846 1.00 85.69 92 SER A C 1
ATOM 655 O O . SER A 1 92 ? 2.832 8.317 -5.870 1.00 85.69 92 SER A O 1
ATOM 657 N N . THR A 1 93 ? 2.159 6.199 -5.546 1.00 81.62 93 THR A N 1
ATOM 658 C CA . THR A 1 93 ? 0.807 6.515 -5.087 1.00 81.62 93 THR A CA 1
ATOM 659 C C . THR A 1 93 ? 0.600 5.980 -3.681 1.00 81.62 93 THR A C 1
ATOM 661 O O . THR A 1 93 ? 1.359 5.137 -3.207 1.00 81.62 93 THR A O 1
ATOM 664 N N . TYR A 1 94 ? -0.401 6.507 -2.988 1.00 82.00 94 TYR A N 1
ATOM 665 C CA . TYR A 1 94 ? -0.645 6.191 -1.590 1.00 82.00 94 TYR A CA 1
ATOM 666 C C . TYR A 1 94 ? -2.137 5.938 -1.385 1.00 82.00 94 TYR A C 1
ATOM 668 O O . TYR A 1 94 ? -2.976 6.607 -1.988 1.00 82.00 94 TYR A O 1
ATOM 676 N N . TRP A 1 95 ? -2.468 4.981 -0.529 1.00 77.69 95 TRP A N 1
ATOM 677 C CA . TRP A 1 95 ? -3.818 4.455 -0.387 1.00 77.69 95 TRP A CA 1
ATOM 678 C C . TRP A 1 95 ? -4.178 4.277 1.073 1.00 77.69 95 TRP A C 1
ATOM 680 O O . TRP A 1 95 ? -3.410 3.724 1.860 1.00 77.69 95 TRP A O 1
ATOM 690 N N . ARG A 1 96 ? -5.413 4.648 1.404 1.00 81.00 96 ARG A N 1
ATOM 691 C CA . ARG A 1 96 ? -6.166 3.924 2.423 1.00 81.00 96 ARG A CA 1
ATOM 692 C C . ARG A 1 96 ? -6.890 2.790 1.700 1.00 81.00 96 ARG A C 1
ATOM 694 O O . ARG A 1 96 ? -7.995 3.015 1.211 1.00 81.00 96 ARG A O 1
ATOM 701 N N . ASP A 1 97 ? -6.229 1.642 1.568 1.00 85.81 97 ASP A N 1
ATOM 702 C CA . ASP A 1 97 ? -6.704 0.564 0.696 1.00 85.81 97 ASP A CA 1
ATOM 703 C C . ASP A 1 97 ? -7.877 -0.207 1.327 1.00 85.81 97 ASP A C 1
ATOM 705 O O . ASP A 1 97 ? -9.025 0.130 1.056 1.00 85.81 97 ASP A O 1
ATOM 709 N N . GLN A 1 98 ? -7.628 -1.160 2.233 1.00 87.88 98 GLN A N 1
ATOM 710 C CA . GLN A 1 98 ? -8.687 -1.960 2.873 1.00 87.88 98 GLN A CA 1
ATOM 711 C C . GLN A 1 98 ? -8.601 -1.903 4.393 1.00 87.88 98 GLN A C 1
ATOM 713 O O . GLN A 1 98 ? -7.506 -1.772 4.925 1.00 87.88 98 GLN A O 1
ATOM 718 N N . CYS A 1 99 ? -9.714 -2.037 5.117 1.00 85.00 99 CYS A N 1
ATOM 719 C CA . CYS A 1 99 ? -9.704 -2.046 6.587 1.00 85.00 99 CYS A CA 1
ATOM 720 C C . CYS A 1 99 ? -9.532 -3.455 7.150 1.00 85.00 99 CYS A C 1
ATOM 722 O O . CYS A 1 99 ? -9.998 -4.428 6.570 1.00 85.00 99 CYS A O 1
ATOM 724 N N . TRP A 1 100 ? -8.916 -3.573 8.326 1.00 83.06 100 TRP A N 1
ATOM 725 C CA . TRP A 1 100 ? -8.929 -4.829 9.093 1.00 83.06 100 TRP A CA 1
ATOM 726 C C . TRP A 1 100 ? -10.314 -5.126 9.713 1.00 83.06 100 TRP A C 1
ATOM 728 O O . TRP A 1 100 ? -10.602 -6.243 10.137 1.00 83.06 100 TRP A O 1
ATOM 738 N N . THR A 1 101 ? -11.188 -4.121 9.770 1.00 82.50 101 THR A N 1
ATOM 739 C CA . THR A 1 101 ? -12.553 -4.203 10.304 1.00 82.50 101 THR A CA 1
ATOM 740 C C . THR A 1 101 ? -13.588 -3.939 9.214 1.00 82.50 101 THR A C 1
ATOM 742 O O . THR A 1 101 ? -13.342 -3.142 8.310 1.00 82.50 101 THR A O 1
ATOM 745 N N . SER A 1 102 ? -14.770 -4.545 9.325 1.00 82.88 102 SER A N 1
ATOM 746 C CA . SER A 1 102 ? -15.924 -4.205 8.484 1.00 82.88 102 SER A CA 1
ATOM 747 C C . SER A 1 102 ? -16.508 -2.826 8.814 1.00 82.88 102 SER A C 1
ATOM 749 O O . SER A 1 102 ? -17.182 -2.229 7.977 1.00 82.88 102 SER A O 1
ATOM 751 N N . ASP A 1 103 ? -16.224 -2.291 10.006 1.00 79.62 103 ASP A N 1
ATOM 752 C CA . ASP A 1 103 ? -16.644 -0.953 10.426 1.00 79.62 103 ASP A CA 1
ATOM 753 C C . ASP A 1 103 ? -15.617 0.119 10.029 1.00 79.62 103 ASP A C 1
ATOM 755 O O . ASP A 1 103 ? -14.752 0.523 10.814 1.00 79.62 103 ASP A O 1
ATOM 759 N N . TRP A 1 104 ? -15.758 0.606 8.797 1.00 79.44 104 TRP A N 1
ATOM 760 C CA . TRP A 1 104 ? -14.939 1.671 8.207 1.00 79.44 104 TRP A CA 1
ATOM 761 C C . TRP A 1 104 ? -15.090 3.041 8.886 1.00 79.44 104 TRP A C 1
ATOM 763 O O . TRP A 1 104 ? -14.240 3.912 8.701 1.00 79.44 104 TRP A O 1
ATOM 773 N N . ASN A 1 105 ? -16.156 3.254 9.663 1.00 73.38 105 ASN A N 1
ATOM 774 C CA . ASN A 1 105 ? -16.435 4.542 10.299 1.00 73.38 105 ASN A CA 1
ATOM 775 C C . ASN A 1 105 ? -15.878 4.626 11.725 1.00 73.38 105 ASN A C 1
ATOM 777 O O . ASN A 1 105 ? -15.764 5.724 12.271 1.00 73.38 105 ASN A O 1
ATOM 781 N N . SER A 1 106 ? -15.506 3.496 12.331 1.00 64.81 106 SER A N 1
ATOM 782 C CA . SER A 1 106 ? -14.912 3.489 13.666 1.00 64.81 106 SER A CA 1
ATOM 783 C C . SER A 1 106 ? -13.538 4.171 13.680 1.00 64.81 106 SER A C 1
ATOM 785 O O . SER A 1 106 ? -12.563 3.690 13.101 1.00 64.81 106 SER A O 1
ATOM 787 N N . SER A 1 107 ? -13.440 5.286 14.408 1.00 57.66 107 SER A N 1
ATOM 788 C CA . SER A 1 107 ? -12.264 6.168 14.497 1.00 57.66 107 SER A CA 1
ATOM 789 C C . SER A 1 107 ? -10.973 5.500 14.996 1.00 57.66 107 SER A C 1
ATOM 791 O O . SER A 1 107 ? -9.925 6.136 14.983 1.00 57.66 107 SER A O 1
ATOM 793 N N . GLY A 1 108 ? -11.042 4.254 15.478 1.00 58.31 108 GLY A N 1
ATOM 794 C CA . GLY A 1 108 ? -9.909 3.529 16.061 1.00 58.31 108 GLY A CA 1
ATOM 795 C C . GLY A 1 108 ? -9.433 2.305 15.277 1.00 58.31 108 GLY A C 1
ATOM 796 O O . GLY A 1 108 ? -8.310 1.866 15.498 1.00 58.31 108 GLY A O 1
ATOM 797 N N . ASN A 1 109 ? -10.243 1.757 14.366 1.00 68.00 109 ASN A N 1
ATOM 798 C CA . ASN A 1 109 ? -9.946 0.460 13.738 1.00 68.00 109 ASN A CA 1
ATOM 799 C C . ASN A 1 109 ? -9.748 0.542 12.226 1.00 68.00 109 ASN A C 1
ATOM 801 O O . ASN A 1 109 ? -9.306 -0.432 11.625 1.00 68.00 109 ASN A O 1
ATOM 805 N N . CYS A 1 110 ? -10.053 1.685 11.616 1.00 76.75 110 CYS A N 1
ATOM 806 C CA . CYS A 1 110 ? -9.673 1.983 10.250 1.00 76.75 110 CYS A CA 1
ATOM 807 C C . CYS A 1 110 ? -9.275 3.454 10.124 1.00 76.75 110 CYS A C 1
ATOM 809 O O . CYS A 1 110 ? -9.916 4.331 10.703 1.00 76.75 110 CYS A O 1
ATOM 811 N N . LEU A 1 111 ? -8.187 3.726 9.403 1.00 73.94 111 LEU A N 1
ATOM 812 C CA . LEU A 1 111 ? -7.632 5.067 9.249 1.00 73.94 111 LEU A CA 1
ATOM 813 C C . LEU A 1 111 ? -8.647 5.982 8.554 1.00 73.94 111 LEU A C 1
ATOM 815 O O . LEU A 1 111 ? -8.765 5.968 7.337 1.00 73.94 111 LEU A O 1
ATOM 819 N N . ASN A 1 112 ? -9.355 6.829 9.293 1.00 66.31 112 ASN A N 1
ATOM 820 C CA . ASN A 1 112 ? -10.154 7.883 8.677 1.00 66.31 112 ASN A CA 1
ATOM 821 C C . ASN A 1 112 ? -9.244 9.057 8.312 1.00 66.31 112 ASN A C 1
ATOM 823 O O . ASN A 1 112 ? -8.668 9.696 9.189 1.00 66.31 112 ASN A O 1
ATOM 827 N N . TYR A 1 113 ? -9.118 9.343 7.015 1.00 55.72 113 TYR A N 1
ATOM 828 C CA . TYR A 1 113 ? -8.475 10.563 6.541 1.00 55.72 113 TYR A CA 1
ATOM 829 C C . TYR A 1 113 ? -9.551 11.495 5.983 1.00 55.72 113 TYR A C 1
ATOM 831 O O . TYR A 1 113 ? -10.372 11.090 5.157 1.00 55.72 113 TYR A O 1
ATOM 839 N N . TYR A 1 114 ? -9.555 12.731 6.472 1.00 48.03 114 TYR A N 1
ATOM 840 C CA . TYR A 1 114 ? -10.383 13.815 5.960 1.00 48.03 114 TYR A CA 1
ATOM 841 C C . TYR A 1 114 ? -9.515 14.669 5.038 1.00 48.03 114 TYR A C 1
ATOM 843 O O . TYR A 1 114 ? -8.444 15.117 5.450 1.00 48.03 114 TYR A O 1
ATOM 851 N N . VAL A 1 115 ? -9.969 14.921 3.811 1.00 43.53 115 VAL A N 1
ATOM 852 C CA . VAL A 1 115 ? -9.423 16.009 2.987 1.00 43.53 115 VAL A CA 1
ATOM 853 C C . VAL A 1 115 ? -10.555 17.004 2.801 1.00 43.53 115 VAL A C 1
ATOM 855 O O . VAL A 1 115 ? -11.415 16.840 1.943 1.00 43.53 115 VAL A O 1
ATOM 858 N N . GLY A 1 116 ? -10.611 17.993 3.691 1.00 47.09 116 GLY A N 1
ATOM 859 C CA . GLY A 1 116 ? -11.765 18.887 3.801 1.00 47.09 116 GLY A CA 1
ATOM 860 C C . GLY A 1 116 ? -12.988 18.219 4.449 1.00 47.09 116 GLY A C 1
ATOM 861 O O . GLY A 1 116 ? -12.843 17.343 5.298 1.00 47.09 116 GLY A O 1
ATOM 862 N N . ASN A 1 117 ? -14.191 18.664 4.065 1.00 39.16 117 ASN A N 1
ATOM 863 C CA . ASN A 1 117 ? -15.475 18.206 4.624 1.00 39.16 117 ASN A CA 1
ATOM 864 C C . ASN A 1 117 ? -15.998 16.884 4.028 1.00 39.16 117 ASN A C 1
ATOM 866 O O . ASN A 1 117 ? -17.079 16.446 4.418 1.00 39.16 117 ASN A O 1
ATOM 870 N N . ASP A 1 118 ? -15.257 16.238 3.125 1.00 43.34 118 ASP A N 1
ATOM 871 C CA . ASP A 1 118 ? -15.697 15.004 2.472 1.00 43.34 118 ASP A CA 1
ATOM 872 C C . ASP A 1 118 ? -14.975 13.767 3.019 1.00 43.34 118 ASP A C 1
ATOM 874 O O . ASP A 1 118 ? -13.752 13.727 3.183 1.00 43.34 118 ASP A O 1
ATOM 878 N N . THR A 1 119 ? -15.757 12.715 3.273 1.00 46.78 119 THR A N 1
ATOM 879 C CA . THR A 1 119 ? -15.254 11.368 3.563 1.00 46.78 119 THR A CA 1
ATOM 880 C C . THR A 1 119 ? -14.965 10.668 2.240 1.00 46.78 119 THR A C 1
ATOM 882 O O . THR A 1 119 ? -15.860 10.343 1.460 1.00 46.78 119 THR A O 1
ATOM 885 N N . LEU A 1 120 ? -13.688 10.462 1.936 1.00 50.72 120 LEU A N 1
ATOM 886 C CA . LEU A 1 120 ? -13.305 10.017 0.601 1.00 50.72 120 LEU A CA 1
ATOM 887 C C . LEU A 1 120 ? -13.561 8.531 0.411 1.00 50.72 120 LEU A C 1
ATOM 889 O O . LEU A 1 120 ? -13.008 7.681 1.111 1.00 50.72 120 LEU A O 1
ATOM 893 N N . ARG A 1 121 ? -14.393 8.226 -0.585 1.00 49.31 121 ARG A N 1
ATOM 894 C CA . ARG A 1 121 ? -14.590 6.894 -1.150 1.00 49.31 121 ARG A CA 1
ATOM 895 C C . ARG A 1 121 ? -13.532 6.649 -2.231 1.00 49.31 121 ARG A C 1
ATOM 897 O O . ARG A 1 121 ? -13.575 7.267 -3.285 1.00 49.31 121 ARG A O 1
ATOM 904 N N . ARG A 1 122 ? -12.614 5.721 -1.950 1.00 47.84 122 ARG A N 1
ATOM 905 C CA . ARG A 1 122 ? -11.767 4.946 -2.885 1.00 47.84 122 ARG A CA 1
ATOM 906 C C . ARG A 1 122 ? -10.863 5.639 -3.926 1.00 47.84 122 ARG A C 1
ATOM 908 O O . ARG A 1 122 ? -10.014 4.937 -4.457 1.00 47.84 122 ARG A O 1
ATOM 915 N N . ASN A 1 123 ? -10.937 6.940 -4.204 1.00 46.19 123 ASN A N 1
ATOM 916 C CA . ASN A 1 123 ? -10.308 7.463 -5.428 1.00 46.19 123 ASN A CA 1
ATOM 917 C C . ASN A 1 123 ? -9.049 8.323 -5.210 1.00 46.19 123 ASN A C 1
ATOM 919 O O . ASN A 1 123 ? -9.106 9.476 -4.797 1.00 46.19 123 ASN A O 1
ATOM 923 N N . GLN A 1 124 ? -7.925 7.682 -5.521 1.00 47.47 124 GLN A N 1
ATOM 924 C CA . GLN A 1 124 ? -6.693 8.061 -6.234 1.00 47.47 124 GLN A CA 1
ATOM 925 C C . GLN A 1 124 ? -6.076 9.473 -6.220 1.00 47.47 124 GLN A C 1
ATOM 927 O O . GLN A 1 124 ? -4.892 9.574 -6.526 1.00 47.47 124 GLN A O 1
ATOM 932 N N . GLU A 1 125 ? -6.753 10.553 -5.839 1.00 41.62 125 GLU A N 1
ATOM 933 C CA . GLU A 1 125 ? -6.256 11.901 -6.185 1.00 41.62 125 GLU A CA 1
ATOM 934 C C . GLU A 1 125 ? -5.678 12.737 -5.030 1.00 41.62 125 GLU A C 1
ATOM 936 O O . GLU A 1 125 ? -5.214 13.851 -5.258 1.00 41.62 125 GLU A O 1
ATOM 941 N N . LEU A 1 126 ? -5.652 12.246 -3.784 1.00 44.69 126 LEU A N 1
ATOM 942 C CA . LEU A 1 126 ? -5.579 13.170 -2.638 1.00 44.69 126 LEU A CA 1
ATOM 943 C C . LEU A 1 126 ? -4.341 13.117 -1.733 1.00 44.69 126 LEU A C 1
ATOM 945 O O . LEU A 1 126 ? -4.252 13.931 -0.814 1.00 44.69 126 LEU A O 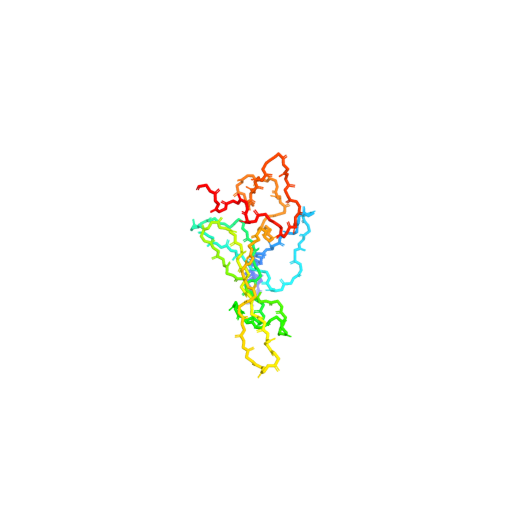1
ATOM 949 N N . ILE A 1 127 ? -3.320 12.299 -2.016 1.00 44.94 127 ILE A N 1
ATOM 950 C CA . ILE A 1 127 ? -2.037 12.443 -1.289 1.00 44.94 127 ILE A CA 1
ATOM 951 C C . ILE A 1 127 ? -1.190 13.627 -1.788 1.00 44.94 127 ILE A C 1
ATOM 953 O O . ILE A 1 127 ? -0.340 14.115 -1.045 1.00 44.94 127 ILE A O 1
ATOM 957 N N . ASN A 1 128 ? -1.493 14.218 -2.949 1.00 38.06 128 ASN A N 1
ATOM 958 C CA . ASN A 1 128 ? -0.861 15.488 -3.336 1.00 38.06 128 ASN A CA 1
ATOM 959 C C . ASN A 1 128 ? -1.296 16.682 -2.458 1.00 38.06 128 ASN A C 1
ATOM 961 O O . ASN A 1 128 ? -0.644 17.721 -2.495 1.00 38.06 128 ASN A O 1
ATOM 965 N N . LEU A 1 129 ? -2.355 16.547 -1.645 1.00 38.16 129 LEU A N 1
ATOM 966 C CA . LEU A 1 129 ? -2.892 17.624 -0.798 1.00 38.16 129 LE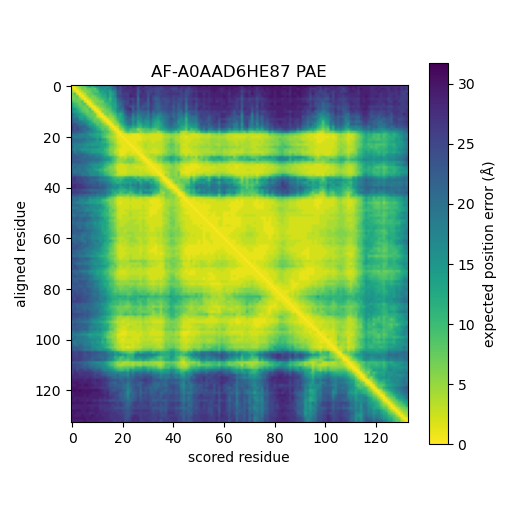U A CA 1
ATOM 967 C C . LEU A 1 129 ? -2.511 17.528 0.689 1.00 38.16 129 LEU A C 1
ATOM 969 O O . LEU A 1 129 ? -2.660 18.513 1.405 1.00 38.16 129 LEU A O 1
ATOM 973 N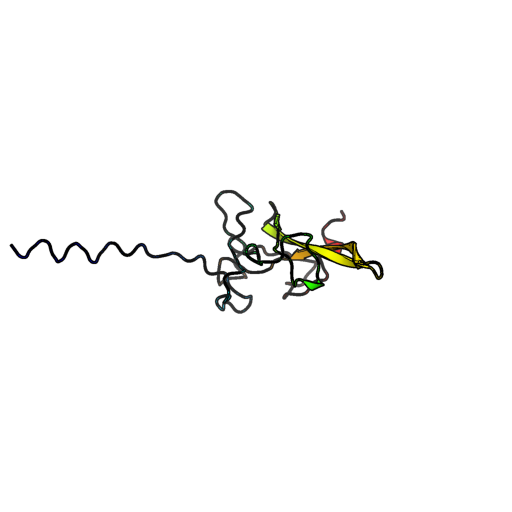 N . VAL A 1 130 ? -2.013 16.382 1.170 1.00 39.03 130 VAL A N 1
ATOM 974 C CA . VAL A 1 130 ? -1.759 16.161 2.614 1.00 39.03 130 VAL A CA 1
ATOM 975 C C . VAL A 1 130 ? -0.264 16.172 2.972 1.00 39.03 130 VAL A C 1
ATOM 977 O O . VAL A 1 130 ? 0.081 16.214 4.149 1.00 39.03 130 VAL A O 1
ATOM 980 N N . LEU A 1 131 ? 0.641 16.214 1.986 1.00 35.69 131 LEU A N 1
ATOM 981 C CA . LEU A 1 131 ? 2.094 16.283 2.223 1.00 35.69 131 LEU A CA 1
ATOM 982 C C . LEU A 1 131 ? 2.714 17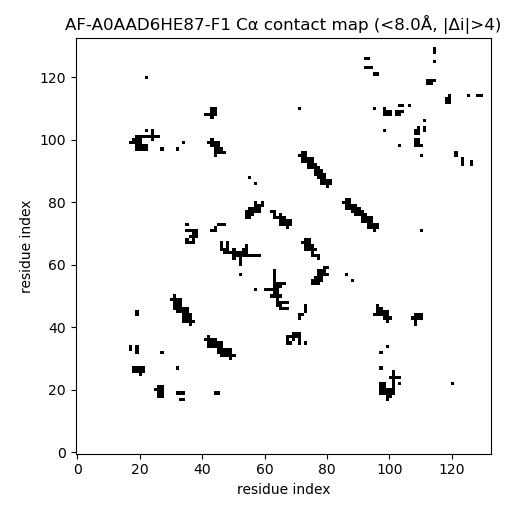.687 2.077 1.00 35.69 131 LEU A C 1
ATOM 984 O O . LEU A 1 131 ? 3.931 17.809 2.163 1.00 35.69 131 LEU A O 1
ATOM 988 N N . TRP A 1 132 ? 1.911 18.747 1.923 1.00 28.83 132 TRP A N 1
ATOM 989 C CA . TRP A 1 132 ? 2.412 20.130 1.918 1.00 28.83 132 TRP A CA 1
ATOM 990 C C . TRP A 1 132 ? 1.608 21.038 2.856 1.00 28.83 132 TRP A C 1
ATOM 992 O O . TRP A 1 132 ? 0.727 21.788 2.435 1.00 28.83 132 TRP A O 1
ATOM 1002 N N . LYS A 1 133 ? 1.959 20.986 4.141 1.00 29.94 133 LYS A N 1
ATOM 1003 C CA . LYS A 1 133 ? 2.025 22.163 5.011 1.00 29.94 133 LYS A CA 1
ATOM 1004 C C . LYS A 1 133 ? 3.285 22.087 5.854 1.00 29.94 133 LYS A C 1
ATOM 1006 O O . LYS A 1 133 ? 3.570 20.979 6.353 1.00 29.94 133 LYS A O 1
#

Solvent-accessible surface area (backbone atoms only — not comparable to full-atom values): 8030 Å² total; per-residue (Å²): 144,75,78,76,75,73,72,72,76,79,75,69,76,79,76,79,69,78,51,30,12,38,96,86,40,46,73,52,86,58,80,30,54,39,80,25,68,32,44,95,93,44,65,23,21,18,26,40,57,56,36,88,27,48,60,55,32,45,51,91,71,39,71,38,8,30,43,74,34,71,87,48,37,22,35,37,29,35,16,41,71,50,98,85,72,46,80,44,82,73,51,75,49,69,34,85,70,29,20,47,37,52,54,63,78,42,86,84,36,15,85,79,67,69,73,74,98,47,80,76,75,89,70,92,74,58,67,84,67,74,78,73,127

Mean predicted aligned error: 11.95 Å

Sequence (133 aa):
MFALLVLSVLLFPARILAACYNPDGSVQDGEAYKPCIAIDGAKTMCCALNRTNPSGGLLSDGWTADLCLGNGLCQNVVNGTDDDGGSYALGSTYWRDQCWTSDWNSSGNCLNYYVGNDTLRRNQELINLVLWK

Foldseek 3Di:
DPPPVVPPPPPPPPPPPLFWADLQLHTDDDPQWDFQCLDVPARAAIFSQPDPAD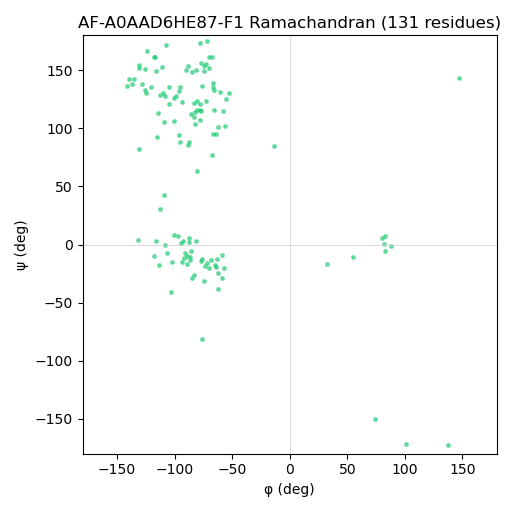AAGACVVPFHHWDRHNVRKTKHWHWYADPVRDIGTPGIFIDLDTWSGSPCPPVRGYPFDDPDPDRDDDDDDDPVPVPDD

Organism: NCBI:txid1324776